Protein AF-A0A2H3ANV8-F1 (afdb_monomer)

Sequence (120 aa):
MPRGVAIPKALAETVLRMIGDGIEPKKIKQLTNVSIRQQQQIIKIWEETGEVPKPRLRVGRTREVSEAEAYYLLGCINNTCDSYSTCWSTPVCYSHLGQMPTMDFALNPCSSVLAFSHSS

Mean predicted aligned error: 17.74 Å

Secondary structure (DSSP, 8-state):
-PPPPPPPHHHHHHHHHHHHTT--HHHHHHHH---HHHHHHHHHHHHHHSSPPPP---PPPP-PPPHHHHHHHHHHHHH--B---STT---B---SSS----------------------

pLDDT: mean 71.28, std 21.92, range [34.84, 96.25]

Solvent-accessible surface area (backbone atoms only — not comparable to full-atom values): 8037 Å² total; per-residue (Å²): 129,87,78,76,80,70,58,55,49,72,56,51,50,51,51,53,49,41,49,76,72,68,52,54,63,72,57,49,24,73,76,68,71,49,50,61,71,56,52,54,51,46,51,50,43,28,73,75,66,77,42,80,60,67,56,79,72,85,70,73,80,89,72,88,77,52,71,70,56,51,52,50,52,54,51,49,61,51,69,52,53,55,76,59,94,48,105,82,54,78,68,60,63,62,69,96,66,95,57,77,86,76,80,76,82,70,80,77,90,79,84,73,88,76,81,82,80,77,84,136

Nearest PDB structures (foldseek):
  1pdn-assembly1_C  TM=6.524E-01  e=8.296E-03  Drosophila melanogast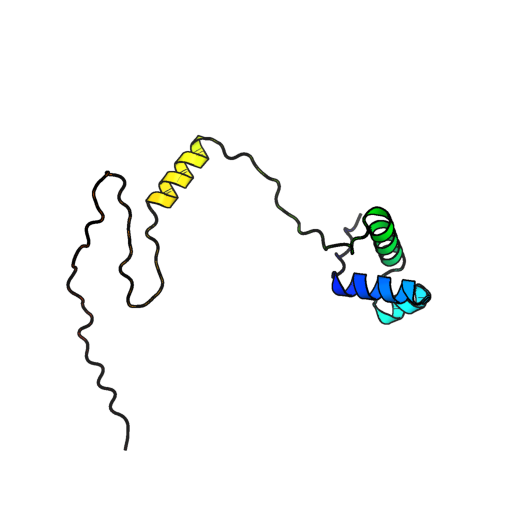er
  6pax-assembly1_A  TM=6.463E-01  e=1.337E-02  Homo sapiens
  1mdm-assembly1_A  TM=6.333E-01  e=5.234E-02  Homo sapiens
  5z4y-assembly1_B  TM=3.960E-01  e=5.414E+00  unclassified

Organism: NCBI:txid1076256

Foldseek 3Di:
DPDDDFDAQVLLVVLVVCVVVVHDLVVNCVVRVDDSVNSVVQVVCCVVPVDGDHGDDPDDDDDDQDPVNVVVVVVVVLQDFPPPPDPPDDTFHHDPDPDDRDPPPDPDPPPDDPPPPDDD

Structure (mmCIF, N/CA/C/O backbone):
data_AF-A0A2H3ANV8-F1
#
_entry.id   AF-A0A2H3ANV8-F1
#
loop_
_atom_site.group_PDB
_atom_site.id
_atom_site.type_symbol
_atom_site.label_atom_id
_atom_site.label_alt_id
_atom_site.label_comp_id
_atom_site.label_asym_id
_atom_site.label_entity_id
_atom_site.label_seq_id
_atom_site.pdbx_PDB_ins_code
_atom_site.Cartn_x
_atom_site.Cartn_y
_atom_site.Cartn_z
_atom_site.occupancy
_atom_site.B_iso_or_equiv
_atom_site.auth_seq_id
_atom_site.auth_comp_id
_atom_site.auth_asym_id
_atom_site.auth_atom_id
_atom_site.pdbx_PDB_model_num
ATOM 1 N N . MET A 1 1 ? 13.337 -9.425 10.931 1.00 38.94 1 MET A N 1
ATOM 2 C CA . MET A 1 1 ? 11.945 -9.023 11.240 1.00 38.94 1 MET A CA 1
ATOM 3 C C . MET A 1 1 ? 11.026 -9.543 10.141 1.00 38.94 1 MET A C 1
ATOM 5 O O . MET A 1 1 ? 11.348 -9.302 8.979 1.00 38.94 1 MET A O 1
ATOM 9 N N . PRO A 1 2 ? 9.948 -10.285 10.453 1.00 42.62 2 PRO A N 1
ATOM 10 C CA . PRO A 1 2 ? 9.006 -10.747 9.436 1.00 42.62 2 PRO A CA 1
ATOM 11 C C . PRO A 1 2 ? 8.380 -9.530 8.748 1.00 42.62 2 PRO A C 1
ATOM 13 O O . PRO A 1 2 ? 7.887 -8.615 9.407 1.00 42.62 2 PRO A O 1
ATOM 16 N N . ARG A 1 3 ? 8.477 -9.481 7.416 1.00 51.94 3 ARG A N 1
ATOM 17 C CA . ARG A 1 3 ? 7.894 -8.404 6.611 1.00 51.94 3 ARG A CA 1
ATOM 18 C C . ARG A 1 3 ? 6.377 -8.543 6.717 1.00 51.94 3 ARG A C 1
ATOM 20 O O . ARG A 1 3 ? 5.846 -9.590 6.363 1.00 51.94 3 ARG A O 1
ATOM 27 N N . GLY A 1 4 ? 5.713 -7.522 7.257 1.00 59.28 4 GLY A N 1
ATOM 28 C CA . GLY A 1 4 ? 4.259 -7.516 7.401 1.00 59.28 4 GLY A CA 1
ATOM 29 C C . GLY A 1 4 ? 3.579 -7.775 6.057 1.00 59.28 4 GLY A C 1
ATOM 30 O O . GLY A 1 4 ? 4.020 -7.260 5.029 1.00 59.28 4 GLY A O 1
ATOM 31 N N . VAL A 1 5 ? 2.527 -8.595 6.075 1.00 70.12 5 VAL A N 1
ATOM 32 C CA . VAL A 1 5 ? 1.668 -8.829 4.909 1.00 70.12 5 VAL A CA 1
ATOM 33 C C . VAL A 1 5 ? 1.109 -7.481 4.454 1.00 70.12 5 VAL A C 1
ATOM 35 O O . VAL A 1 5 ? 0.617 -6.701 5.275 1.00 70.12 5 VAL A O 1
ATOM 38 N N . ALA A 1 6 ? 1.236 -7.188 3.159 1.00 78.25 6 ALA A N 1
ATOM 39 C CA . ALA A 1 6 ? 0.721 -5.956 2.581 1.00 78.25 6 ALA A CA 1
ATOM 40 C C . ALA A 1 6 ? -0.811 -5.960 2.651 1.00 78.25 6 ALA A C 1
ATOM 42 O O . ALA A 1 6 ? -1.452 -6.928 2.247 1.00 78.25 6 ALA A O 1
ATOM 43 N N . ILE A 1 7 ? -1.388 -4.885 3.183 1.00 83.44 7 ILE A N 1
ATOM 44 C CA . ILE A 1 7 ? -2.836 -4.763 3.349 1.00 83.44 7 ILE A CA 1
ATOM 45 C C . ILE A 1 7 ? -3.435 -4.309 2.014 1.00 83.44 7 ILE A C 1
ATOM 47 O O . ILE A 1 7 ? -2.923 -3.352 1.425 1.00 83.44 7 ILE A O 1
ATOM 51 N N . PRO A 1 8 ? -4.497 -4.966 1.517 1.00 88.56 8 PRO A N 1
ATOM 52 C CA . PRO A 1 8 ? -5.210 -4.501 0.335 1.00 88.56 8 PRO A CA 1
ATOM 53 C C . PRO A 1 8 ? -5.746 -3.078 0.529 1.00 88.56 8 PRO A C 1
ATOM 55 O O . PRO A 1 8 ? -6.266 -2.748 1.594 1.00 88.56 8 PRO A O 1
ATOM 58 N N . LYS A 1 9 ? -5.681 -2.251 -0.520 1.00 89.69 9 LYS A N 1
ATOM 59 C CA . LYS A 1 9 ? -6.098 -0.837 -0.473 1.00 89.69 9 LYS A CA 1
ATOM 60 C C . LYS A 1 9 ? -7.538 -0.656 0.026 1.00 89.69 9 LYS A C 1
ATOM 62 O O . LYS A 1 9 ? -7.768 0.138 0.929 1.00 89.69 9 LYS A O 1
ATOM 67 N N . ALA A 1 10 ? -8.471 -1.460 -0.487 1.00 90.88 10 ALA A N 1
ATOM 68 C CA . ALA A 1 10 ? -9.879 -1.430 -0.078 1.00 90.88 10 ALA A CA 1
ATOM 69 C C . ALA A 1 10 ? -10.067 -1.694 1.428 1.00 90.88 10 ALA A C 1
ATOM 71 O O . ALA A 1 10 ? -10.945 -1.133 2.086 1.00 90.88 10 ALA A O 1
ATOM 72 N N . LEU A 1 11 ? -9.208 -2.539 1.999 1.00 91.62 11 LEU A N 1
ATOM 73 C CA . LEU A 1 11 ? -9.257 -2.876 3.412 1.00 91.62 11 LEU A CA 1
ATOM 74 C C . LEU A 1 11 ? -8.693 -1.724 4.261 1.00 91.62 11 LEU A C 1
ATOM 76 O O . LEU A 1 11 ? -9.284 -1.369 5.277 1.00 91.62 11 LEU A O 1
ATOM 80 N N . ALA A 1 12 ? -7.616 -1.076 3.806 1.00 91.75 12 ALA A N 1
ATOM 81 C CA . ALA A 1 12 ? -7.089 0.132 4.442 1.00 91.75 12 ALA A CA 1
ATOM 82 C C . ALA A 1 12 ? -8.085 1.309 4.401 1.00 91.75 12 ALA A C 1
ATOM 84 O O . ALA A 1 12 ? -8.242 1.997 5.406 1.00 91.75 12 ALA A O 1
ATOM 85 N N . GLU A 1 13 ? -8.808 1.496 3.292 1.00 94.44 13 GLU A N 1
ATOM 86 C CA . GLU A 1 13 ? -9.908 2.472 3.172 1.00 94.44 13 GLU A CA 1
ATOM 87 C C . GLU A 1 13 ? -11.020 2.203 4.186 1.00 94.44 13 GLU A C 1
ATOM 89 O O . GLU A 1 13 ? -11.486 3.113 4.868 1.00 94.44 13 GLU A O 1
ATOM 94 N N . THR A 1 14 ? -11.410 0.936 4.328 1.00 94.94 14 THR A N 1
ATOM 95 C CA . THR A 1 14 ? -12.441 0.535 5.291 1.00 94.94 14 THR A CA 1
ATOM 96 C C . THR A 1 14 ? -12.002 0.828 6.725 1.00 94.94 14 THR A C 1
ATOM 98 O O . THR A 1 14 ? -12.783 1.363 7.508 1.00 94.94 14 THR A O 1
ATOM 101 N N . VAL A 1 15 ? -10.745 0.524 7.065 1.00 94.38 15 VAL A N 1
ATOM 102 C CA . VAL A 1 15 ? -10.166 0.829 8.381 1.00 94.38 15 VAL A CA 1
ATOM 103 C C . VAL A 1 15 ? -10.158 2.337 8.641 1.00 94.38 15 VAL A C 1
ATOM 105 O O . VAL A 1 15 ? -10.604 2.756 9.704 1.00 94.38 15 VAL A O 1
ATOM 108 N N . LEU A 1 16 ? -9.714 3.151 7.676 1.00 95.19 16 LEU A N 1
ATOM 109 C CA . LEU A 1 16 ? -9.712 4.615 7.802 1.00 95.19 16 LEU A CA 1
ATOM 110 C C . LEU A 1 16 ? -11.122 5.176 7.998 1.00 95.19 16 LEU A C 1
ATOM 112 O O . LEU A 1 16 ? -11.314 6.032 8.858 1.00 95.19 16 LEU A O 1
ATOM 116 N N . ARG A 1 17 ? -12.117 4.653 7.271 1.00 96.25 17 ARG A N 1
ATOM 117 C CA . ARG A 1 17 ? -13.516 5.058 7.452 1.00 96.25 17 ARG A CA 1
ATOM 118 C C . ARG A 1 17 ? -14.023 4.722 8.852 1.00 96.25 17 ARG A C 1
ATOM 120 O O . ARG A 1 17 ? -14.533 5.599 9.530 1.00 96.25 17 ARG A O 1
ATOM 127 N N . MET A 1 18 ? -13.798 3.492 9.319 1.00 95.56 18 MET A N 1
ATOM 128 C CA . MET A 1 18 ? -14.193 3.068 10.669 1.00 95.56 18 MET A CA 1
ATOM 129 C C . MET A 1 18 ? -13.546 3.922 11.770 1.00 95.56 18 MET A C 1
ATOM 131 O O . MET A 1 18 ? -14.179 4.190 12.787 1.00 95.56 18 MET A O 1
ATOM 135 N N . ILE A 1 19 ? -12.297 4.353 11.577 1.00 94.38 19 ILE A N 1
ATOM 136 C CA . ILE A 1 19 ? -11.612 5.262 12.506 1.00 94.38 19 ILE A CA 1
ATOM 137 C C . ILE A 1 19 ? -12.244 6.658 12.463 1.00 94.38 19 ILE A C 1
ATOM 139 O O . ILE A 1 19 ? -12.475 7.240 13.520 1.00 94.38 19 ILE A O 1
ATOM 143 N N . GLY A 1 20 ? -12.559 7.173 11.269 1.00 93.25 20 GLY A N 1
ATOM 144 C CA . GLY A 1 20 ? -13.281 8.439 11.096 1.00 93.25 20 GLY A CA 1
ATOM 145 C C . GLY A 1 20 ? -14.671 8.429 11.741 1.00 93.25 20 GLY A C 1
ATOM 146 O O . GLY A 1 20 ? -15.087 9.429 12.315 1.00 93.25 20 GLY A O 1
ATOM 147 N N . ASP A 1 21 ? -15.331 7.270 11.741 1.00 95.88 21 ASP A N 1
ATOM 148 C CA . ASP A 1 21 ? -16.613 7.030 12.413 1.00 95.88 21 ASP A CA 1
ATOM 149 C C . ASP A 1 21 ? -16.471 6.848 13.946 1.00 95.88 21 ASP A C 1
ATOM 151 O O . ASP A 1 21 ? -17.457 6.606 14.642 1.00 9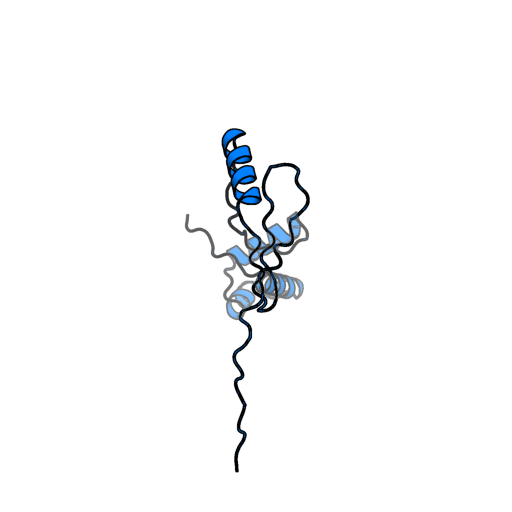5.88 21 ASP A O 1
ATOM 155 N N . GLY A 1 22 ? -15.253 6.933 14.498 1.00 94.38 22 GLY A N 1
ATOM 156 C CA . GLY A 1 22 ? -14.986 6.835 15.939 1.00 94.38 22 GLY A CA 1
ATOM 157 C C . GLY A 1 22 ? -15.012 5.412 16.509 1.00 94.38 22 GLY A C 1
ATOM 158 O O . GLY A 1 22 ? -15.158 5.229 17.719 1.00 94.38 22 GLY A O 1
ATOM 159 N N . ILE A 1 23 ? -14.886 4.380 15.671 1.00 95.25 23 ILE A N 1
ATOM 160 C CA . ILE A 1 23 ? -14.916 2.981 16.117 1.00 95.25 23 ILE A CA 1
ATOM 161 C C . ILE A 1 23 ? -13.606 2.611 16.826 1.00 95.25 23 ILE A C 1
ATOM 163 O O . ILE A 1 23 ? -12.509 2.859 16.328 1.00 95.25 23 ILE A O 1
ATOM 167 N N . GLU A 1 24 ? -13.708 1.931 17.972 1.00 95.50 24 GLU A N 1
ATOM 168 C CA . GLU A 1 24 ? -12.529 1.492 18.722 1.00 95.50 24 GLU A CA 1
ATOM 169 C C . GLU A 1 24 ? -11.617 0.526 17.926 1.00 95.50 24 GLU A C 1
ATOM 171 O O . GLU A 1 24 ? -12.106 -0.458 17.351 1.00 95.50 24 GLU A O 1
ATOM 176 N N . PRO A 1 25 ? -10.276 0.670 18.009 1.00 94.25 25 PRO A N 1
ATOM 177 C CA . PRO A 1 25 ? -9.305 -0.194 17.318 1.00 94.25 25 PRO A CA 1
ATOM 178 C C . PRO A 1 25 ? -9.469 -1.697 17.590 1.00 94.25 25 PRO A C 1
ATOM 180 O O . PRO A 1 25 ? -9.228 -2.545 16.722 1.00 94.25 25 PRO A O 1
ATOM 183 N N . LYS A 1 26 ? -9.903 -2.052 18.810 1.00 95.75 26 LYS A N 1
ATOM 184 C CA . LYS A 1 26 ? -10.188 -3.442 19.202 1.00 95.75 26 LYS A CA 1
ATOM 185 C C . LYS A 1 26 ? -11.346 -4.024 18.392 1.00 95.75 26 LYS A C 1
ATOM 187 O O . LYS A 1 26 ? -11.255 -5.163 17.937 1.00 95.75 26 LYS A O 1
ATOM 192 N N . LYS A 1 27 ? -12.397 -3.233 18.178 1.00 96.19 27 LYS A N 1
ATOM 193 C CA . LYS A 1 27 ? -13.580 -3.619 17.406 1.00 96.19 27 LYS A CA 1
ATOM 194 C C . LYS A 1 27 ? -13.256 -3.698 15.915 1.00 96.19 27 LYS A C 1
ATOM 196 O O . LYS A 1 27 ? -13.616 -4.672 15.263 1.00 96.19 27 LYS A O 1
ATOM 201 N N . ILE A 1 28 ? -12.460 -2.761 15.398 1.00 95.00 28 ILE A N 1
ATOM 202 C CA . ILE A 1 28 ? -11.952 -2.810 14.016 1.00 95.00 28 ILE A CA 1
ATOM 203 C C . ILE A 1 28 ? -11.151 -4.093 13.775 1.00 95.00 28 ILE A C 1
ATOM 205 O O . ILE A 1 28 ? -11.350 -4.756 12.758 1.00 95.00 28 ILE A O 1
ATOM 209 N N . LYS A 1 29 ? -10.290 -4.495 14.722 1.00 94.00 29 LYS A N 1
ATOM 210 C CA . LYS A 1 29 ? -9.533 -5.753 14.626 1.00 94.00 29 LYS A CA 1
ATOM 211 C C . LYS A 1 29 ? -10.459 -6.966 14.520 1.00 94.00 29 LYS A C 1
ATOM 213 O O . LYS A 1 29 ? -10.180 -7.848 13.719 1.00 94.00 29 LYS A O 1
ATOM 218 N N . GLN A 1 30 ? -11.536 -7.014 15.302 1.00 95.00 30 GLN A N 1
ATOM 219 C CA . GLN A 1 30 ? -12.501 -8.120 15.258 1.00 95.00 30 GLN A CA 1
ATOM 220 C C . GLN A 1 30 ? -13.251 -8.191 13.922 1.00 95.00 30 GLN A C 1
ATOM 222 O O . GLN A 1 30 ? -13.526 -9.284 13.442 1.00 95.00 30 GLN A O 1
ATOM 227 N N . LEU A 1 31 ? -13.553 -7.042 13.311 1.00 94.62 31 LEU A N 1
ATOM 228 C CA . LEU A 1 31 ? -14.301 -6.973 12.051 1.00 94.62 31 LEU A CA 1
ATOM 229 C C . LEU A 1 31 ? -13.428 -7.213 10.812 1.00 94.62 31 LEU A C 1
ATOM 231 O O . LEU A 1 31 ? -13.873 -7.822 9.846 1.00 94.62 31 LEU A O 1
ATOM 235 N N . THR A 1 32 ? -12.195 -6.708 10.822 1.00 91.75 32 THR A N 1
ATOM 236 C CA . THR A 1 32 ? -11.331 -6.646 9.627 1.00 91.75 32 THR A CA 1
ATOM 237 C C . THR A 1 32 ? -10.122 -7.577 9.694 1.00 91.75 32 THR A C 1
ATOM 239 O O . THR A 1 32 ? -9.394 -7.705 8.712 1.00 91.75 32 THR A O 1
ATOM 242 N N . ASN A 1 33 ? -9.867 -8.203 10.849 1.00 93.06 33 ASN A N 1
ATOM 243 C CA . ASN A 1 33 ? -8.655 -8.972 11.155 1.00 93.06 33 ASN A CA 1
ATOM 244 C C . ASN A 1 33 ? -7.333 -8.195 10.993 1.00 93.06 33 ASN A C 1
ATOM 246 O O . ASN A 1 33 ? -6.253 -8.789 10.992 1.00 93.06 33 ASN A O 1
ATOM 250 N N . VAL A 1 34 ? -7.376 -6.861 10.927 1.00 91.19 34 VAL A N 1
ATOM 251 C CA . VAL A 1 34 ? -6.169 -6.024 10.887 1.00 91.19 34 VAL A CA 1
ATOM 252 C C . VAL A 1 34 ? -5.640 -5.809 12.292 1.00 91.19 34 VAL A C 1
ATOM 254 O O . VAL A 1 34 ? -6.361 -5.364 13.189 1.00 91.19 34 VAL A O 1
ATOM 257 N N . SER A 1 35 ? -4.351 -6.083 12.495 1.00 92.88 35 SER A N 1
ATOM 258 C CA . SER A 1 35 ? -3.713 -5.853 13.790 1.00 92.88 35 SER A CA 1
ATOM 259 C C . SER A 1 35 ? -3.709 -4.365 14.162 1.00 92.88 35 SER A C 1
ATOM 261 O O . SER A 1 35 ? -3.561 -3.499 13.306 1.00 92.88 35 SER A O 1
ATOM 263 N N . ILE A 1 36 ? -3.795 -4.053 15.456 1.00 93.69 36 ILE A N 1
ATOM 264 C CA . ILE A 1 36 ? -3.792 -2.659 15.941 1.00 93.69 36 ILE A CA 1
ATOM 265 C C . ILE A 1 36 ? -2.533 -1.907 15.470 1.00 93.69 36 ILE A C 1
ATOM 267 O O . ILE A 1 36 ? -2.609 -0.753 15.065 1.00 93.69 36 ILE A O 1
ATOM 271 N N . ARG A 1 37 ? -1.380 -2.588 15.426 1.00 92.12 37 ARG A N 1
ATOM 272 C CA . ARG A 1 37 ? -0.128 -2.021 14.903 1.00 92.12 37 ARG A CA 1
ATOM 273 C C . ARG A 1 37 ? -0.237 -1.622 13.428 1.00 92.12 37 ARG A C 1
ATOM 275 O O . ARG A 1 37 ? 0.277 -0.582 13.033 1.00 92.12 37 ARG A O 1
ATOM 282 N N . GLN A 1 38 ? -0.897 -2.442 12.615 1.00 90.94 38 GLN A N 1
ATOM 283 C CA . GLN A 1 38 ? -1.156 -2.129 11.211 1.00 90.94 38 GLN A CA 1
ATOM 284 C C . GLN A 1 38 ? -2.150 -0.975 11.056 1.00 90.94 38 GLN A C 1
ATOM 286 O O . GLN A 1 38 ? -1.941 -0.129 10.197 1.00 90.94 38 GLN A O 1
ATOM 291 N N . GLN A 1 39 ? -3.183 -0.905 11.901 1.00 93.44 39 GLN A N 1
ATOM 292 C CA . GLN A 1 39 ? -4.121 0.224 11.917 1.00 93.44 39 GLN A CA 1
ATOM 293 C C . GLN A 1 39 ? -3.382 1.542 12.202 1.00 93.44 39 GLN A C 1
ATOM 295 O O . GLN A 1 39 ? -3.518 2.489 11.438 1.00 93.44 39 GLN A O 1
ATOM 300 N N . GLN A 1 40 ? -2.514 1.577 13.221 1.00 93.31 40 GLN A N 1
ATOM 301 C CA . GLN A 1 40 ? -1.672 2.745 13.525 1.00 93.31 40 GLN A CA 1
ATOM 302 C C . GLN A 1 40 ? -0.756 3.132 12.362 1.00 93.31 40 GLN A C 1
ATOM 304 O O . GLN A 1 40 ? -0.569 4.310 12.081 1.00 93.31 40 GLN A O 1
ATOM 309 N N . GLN A 1 41 ? -0.191 2.145 11.666 1.00 91.12 41 GLN A N 1
ATOM 310 C CA . GLN A 1 41 ? 0.638 2.406 10.495 1.00 91.12 41 GLN A CA 1
ATOM 311 C C . GLN A 1 41 ? -0.177 2.996 9.335 1.00 91.12 41 GLN A C 1
ATOM 313 O O . GLN A 1 41 ? 0.319 3.884 8.649 1.00 91.12 41 GLN A O 1
ATOM 318 N N . ILE A 1 42 ? -1.409 2.522 9.121 1.00 91.94 42 ILE A N 1
ATOM 319 C CA . ILE A 1 42 ? -2.322 3.082 8.118 1.00 91.94 42 ILE A CA 1
ATOM 320 C C . ILE A 1 42 ? -2.643 4.543 8.451 1.00 91.94 42 ILE A C 1
ATOM 322 O O . ILE A 1 42 ? -2.516 5.387 7.570 1.00 91.94 42 ILE A O 1
ATOM 326 N N . ILE A 1 43 ? -2.990 4.835 9.710 1.00 92.88 43 ILE A N 1
ATOM 327 C CA . ILE A 1 43 ? -3.275 6.199 10.187 1.00 92.88 43 ILE A CA 1
ATOM 328 C C . ILE A 1 43 ? -2.067 7.102 9.957 1.00 92.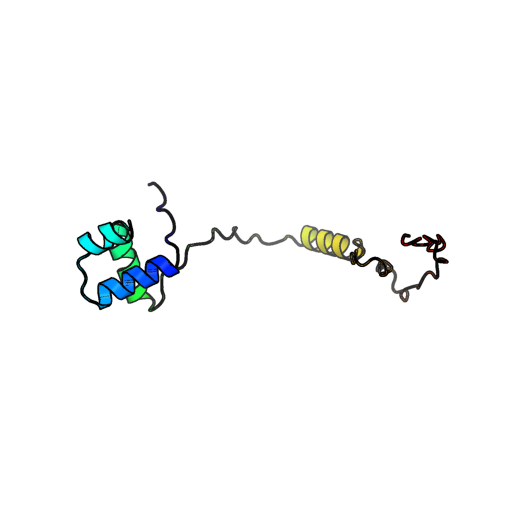88 43 ILE A C 1
ATOM 330 O O . ILE A 1 43 ? -2.192 8.138 9.321 1.00 92.88 43 ILE A O 1
ATOM 334 N N . LYS A 1 44 ? -0.883 6.669 10.397 1.00 93.25 44 LYS A N 1
ATOM 335 C CA . LYS A 1 44 ? 0.346 7.448 10.249 1.00 93.25 44 LYS A CA 1
ATOM 336 C C . LYS A 1 44 ? 0.639 7.791 8.785 1.00 93.25 44 LYS A C 1
ATOM 338 O O . LYS A 1 44 ? 0.958 8.929 8.476 1.00 93.25 44 LYS A O 1
ATOM 343 N N . ILE A 1 45 ? 0.515 6.819 7.878 1.00 90.88 45 ILE A N 1
ATOM 344 C CA . ILE A 1 45 ? 0.741 7.056 6.443 1.00 90.88 45 ILE A CA 1
ATOM 345 C C . ILE A 1 45 ? -0.304 8.028 5.881 1.00 90.88 45 ILE A C 1
ATOM 347 O O . ILE A 1 45 ? 0.044 8.902 5.089 1.00 90.88 45 ILE A O 1
ATOM 351 N N . TRP A 1 46 ? -1.566 7.892 6.293 1.00 92.88 46 TRP A N 1
ATOM 352 C CA . TRP A 1 46 ? -2.642 8.792 5.889 1.00 92.88 46 TRP A CA 1
ATOM 353 C C . TRP A 1 46 ? -2.403 10.229 6.368 1.00 92.88 46 TRP A C 1
ATOM 355 O O . TRP A 1 46 ? -2.540 11.156 5.580 1.00 92.88 46 TRP A O 1
ATOM 365 N N . GLU A 1 47 ? -1.987 10.421 7.619 1.00 92.69 47 GLU A N 1
ATOM 366 C CA . GLU A 1 47 ? -1.652 11.739 8.173 1.00 92.69 47 GLU A CA 1
ATOM 367 C C . GLU A 1 47 ? -0.438 12.375 7.478 1.00 92.69 47 GLU A C 1
ATOM 369 O O . GLU A 1 47 ? -0.425 13.580 7.246 1.00 92.69 47 GLU A O 1
ATOM 374 N N . GLU A 1 48 ? 0.569 11.575 7.116 1.00 93.12 48 GLU A N 1
ATOM 375 C CA . GLU A 1 48 ? 1.787 12.061 6.453 1.00 93.12 48 GLU A CA 1
ATOM 376 C C . GLU A 1 48 ? 1.575 12.408 4.972 1.00 93.12 48 GLU A C 1
ATOM 378 O O . GLU A 1 48 ? 2.193 13.343 4.466 1.00 93.12 48 GLU A O 1
ATOM 383 N N . THR A 1 49 ? 0.751 11.638 4.254 1.00 90.75 49 THR A N 1
ATOM 384 C CA . THR A 1 49 ? 0.656 11.724 2.782 1.00 90.75 49 THR A CA 1
ATOM 385 C C . THR A 1 49 ? -0.703 12.175 2.260 1.00 90.75 49 THR A C 1
ATOM 387 O O . THR A 1 49 ? -0.799 12.569 1.101 1.00 90.75 49 THR A O 1
ATOM 390 N N . GLY A 1 50 ? -1.763 12.085 3.066 1.00 89.75 50 GLY A N 1
ATOM 391 C CA . GLY A 1 50 ? -3.147 12.237 2.607 1.00 89.75 50 GLY A CA 1
ATOM 392 C C . GLY A 1 50 ? -3.616 11.118 1.668 1.00 89.75 50 GLY A C 1
ATOM 393 O O . GLY A 1 50 ? -4.704 11.207 1.102 1.00 89.75 50 GLY A O 1
ATOM 394 N N . GLU A 1 51 ? -2.810 10.066 1.474 1.00 88.31 51 GLU A N 1
ATOM 395 C CA . GLU A 1 51 ? -3.130 8.940 0.603 1.00 88.31 51 GLU A CA 1
ATOM 396 C C . GLU A 1 51 ? -3.317 7.641 1.388 1.00 88.31 51 GLU A C 1
ATOM 398 O O . GLU A 1 51 ? -2.651 7.355 2.385 1.00 88.31 51 GLU A O 1
ATOM 403 N N . VAL A 1 52 ? -4.215 6.789 0.889 1.00 87.44 52 VAL A N 1
ATOM 404 C CA . VAL A 1 52 ? -4.395 5.437 1.425 1.00 87.44 52 VAL A CA 1
ATOM 405 C C . VAL A 1 52 ? -3.143 4.607 1.115 1.00 87.44 52 VAL A C 1
ATOM 407 O O . VAL A 1 52 ? -2.731 4.552 -0.052 1.00 87.44 52 VAL A O 1
ATOM 410 N N . PRO A 1 53 ? -2.569 3.889 2.101 1.00 82.06 53 PRO A N 1
ATOM 411 C CA . PRO A 1 53 ? -1.389 3.065 1.882 1.00 82.06 53 PRO A CA 1
ATOM 412 C C . PRO A 1 53 ? -1.626 2.032 0.777 1.00 82.06 53 PRO A C 1
ATOM 414 O O . PRO A 1 53 ? -2.498 1.165 0.865 1.00 82.06 53 PRO A O 1
ATOM 417 N N . LYS A 1 54 ? -0.807 2.119 -0.273 1.0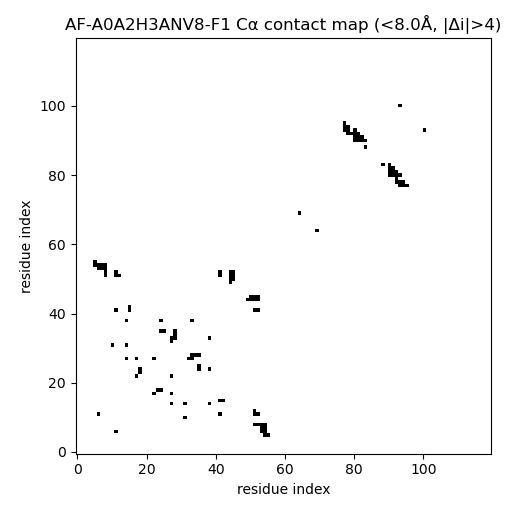0 80.06 54 LYS A N 1
ATOM 418 C CA . LYS A 1 54 ? -0.796 1.167 -1.385 1.00 80.06 54 LYS A CA 1
ATOM 419 C C . LYS A 1 54 ? 0.104 -0.025 -1.028 1.00 80.06 54 LYS A C 1
ATOM 421 O O . LYS A 1 54 ? 1.168 0.170 -0.427 1.00 80.06 54 LYS A O 1
ATOM 426 N N . PRO A 1 55 ? -0.271 -1.262 -1.401 1.00 77.75 55 PRO A N 1
ATOM 427 C CA . PRO A 1 55 ? 0.620 -2.401 -1.247 1.00 77.75 55 PRO A CA 1
ATOM 428 C C . PRO A 1 55 ? 1.898 -2.131 -2.043 1.00 77.75 55 PRO A C 1
ATOM 430 O O . PRO A 1 55 ? 1.850 -1.828 -3.235 1.00 77.75 55 PRO A O 1
ATOM 433 N N . ARG A 1 56 ? 3.054 -2.212 -1.377 1.00 70.81 56 ARG A N 1
ATOM 434 C CA . ARG A 1 56 ? 4.345 -2.034 -2.046 1.00 70.81 56 ARG A CA 1
ATOM 435 C C . ARG A 1 56 ? 4.560 -3.206 -2.996 1.00 70.81 56 ARG A C 1
ATOM 437 O O . ARG A 1 56 ? 4.952 -4.290 -2.560 1.00 70.81 56 ARG A O 1
ATOM 444 N N . LEU A 1 57 ? 4.313 -2.985 -4.284 1.00 74.25 57 LEU A N 1
ATOM 445 C CA . LEU A 1 57 ? 4.806 -3.878 -5.321 1.00 74.25 57 LEU A CA 1
ATOM 446 C C . LEU A 1 57 ? 6.329 -3.887 -5.212 1.00 74.25 57 LEU A C 1
ATOM 448 O O . LEU A 1 57 ? 6.965 -2.833 -5.136 1.00 74.25 57 LEU A O 1
ATOM 452 N N . ARG A 1 58 ? 6.921 -5.080 -5.138 1.00 71.38 58 ARG A N 1
ATOM 453 C CA . ARG A 1 58 ? 8.373 -5.218 -5.237 1.00 71.38 58 ARG A CA 1
ATOM 454 C C . ARG A 1 58 ? 8.746 -4.945 -6.685 1.00 71.38 58 ARG A C 1
ATOM 456 O O . ARG A 1 58 ? 8.833 -5.870 -7.483 1.00 71.38 58 ARG A O 1
ATOM 463 N N . VAL A 1 59 ? 8.907 -3.674 -7.022 1.00 73.38 59 VAL A N 1
ATOM 464 C CA . VAL A 1 59 ? 9.501 -3.296 -8.297 1.00 73.38 59 VAL A CA 1
ATOM 465 C C . VAL A 1 59 ? 10.951 -3.771 -8.256 1.00 73.38 59 VAL A C 1
ATOM 467 O O . VAL A 1 59 ? 11.635 -3.609 -7.239 1.00 73.38 59 VAL A O 1
ATOM 470 N N . GLY A 1 60 ? 11.393 -4.440 -9.321 1.00 78.62 60 GLY A N 1
ATOM 471 C CA . GLY 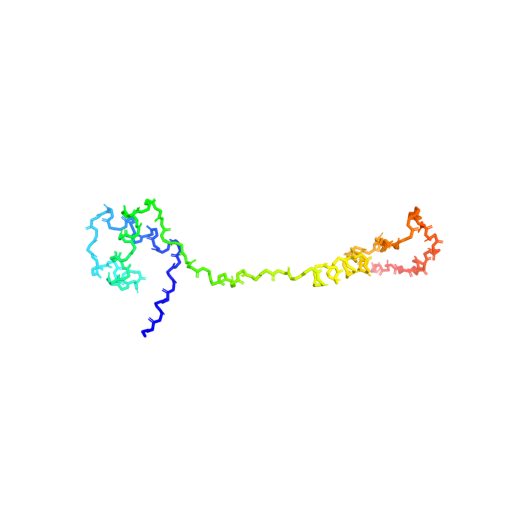A 1 60 ? 12.796 -4.809 -9.476 1.00 78.62 60 GLY A CA 1
ATOM 472 C C . GLY A 1 60 ? 13.691 -3.572 -9.384 1.00 78.62 60 GLY A C 1
ATOM 473 O O . GLY A 1 60 ? 13.245 -2.444 -9.601 1.00 78.62 60 GLY A O 1
ATOM 474 N N . ARG A 1 61 ? 14.966 -3.768 -9.045 1.00 81.31 61 ARG A N 1
ATOM 475 C CA . ARG A 1 61 ? 15.930 -2.668 -9.092 1.00 81.31 61 ARG A CA 1
ATOM 476 C C . ARG A 1 61 ? 16.126 -2.271 -10.554 1.00 81.31 61 ARG A C 1
ATOM 478 O O . ARG A 1 61 ? 16.407 -3.137 -11.380 1.00 81.31 61 ARG A O 1
ATOM 485 N N . THR A 1 62 ? 16.007 -0.984 -10.860 1.00 83.12 62 THR A N 1
ATOM 486 C CA . THR A 1 62 ? 16.406 -0.456 -12.166 1.00 83.12 62 THR A CA 1
ATOM 487 C C . THR A 1 62 ? 17.891 -0.741 -12.367 1.00 83.12 62 THR A C 1
ATOM 489 O O . THR A 1 62 ? 18.718 -0.362 -11.532 1.00 83.12 62 THR A O 1
ATOM 492 N N . ARG A 1 63 ? 18.224 -1.457 -13.440 1.00 89.88 63 ARG A N 1
ATOM 493 C CA . ARG A 1 63 ? 19.602 -1.661 -13.886 1.00 89.88 63 ARG A CA 1
ATOM 494 C C . ARG A 1 63 ? 19.815 -0.812 -15.127 1.00 89.88 63 ARG A C 1
ATOM 496 O O . ARG A 1 63 ? 18.956 -0.803 -16.004 1.00 89.88 63 ARG A O 1
ATOM 503 N N . GLU A 1 64 ? 20.947 -0.129 -15.192 1.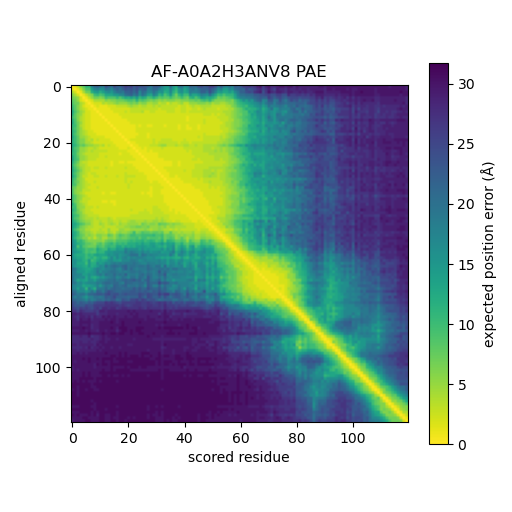00 88.50 64 GLU A N 1
ATOM 504 C CA . GLU A 1 64 ? 21.386 0.508 -16.428 1.00 88.50 64 GLU A CA 1
ATOM 505 C C . GLU A 1 64 ? 21.707 -0.583 -17.457 1.00 88.50 64 GLU A C 1
ATOM 507 O O . GLU A 1 64 ? 22.341 -1.593 -17.137 1.00 88.50 64 GLU A O 1
ATOM 512 N N . VAL A 1 65 ? 21.191 -0.416 -18.672 1.00 87.00 65 VAL A N 1
ATOM 513 C CA . VAL A 1 65 ? 21.463 -1.316 -19.795 1.00 87.00 65 VAL A CA 1
ATOM 514 C C . VAL A 1 65 ? 22.755 -0.842 -20.444 1.00 87.00 65 VAL A C 1
ATOM 516 O O . VAL A 1 65 ? 22.880 0.340 -20.762 1.00 87.00 65 VAL A O 1
ATOM 519 N N . SER A 1 66 ? 23.725 -1.742 -20.611 1.00 91.88 66 SER A N 1
ATOM 520 C CA . SER A 1 66 ? 24.964 -1.393 -21.310 1.00 91.88 66 SER A CA 1
ATOM 521 C C . SER A 1 66 ? 24.698 -1.142 -22.795 1.00 91.88 66 SER A C 1
ATOM 523 O O . SER A 1 66 ? 23.754 -1.685 -23.368 1.00 91.88 66 SER A O 1
ATOM 525 N N . GLU A 1 67 ? 25.552 -0.353 -23.445 1.00 89.38 67 GLU A N 1
ATOM 526 C CA . GLU A 1 67 ? 25.395 -0.032 -24.868 1.00 89.38 67 GLU A CA 1
ATOM 527 C C . GLU A 1 67 ? 25.362 -1.300 -25.747 1.00 89.38 67 GLU A C 1
ATOM 529 O O . GLU A 1 67 ? 24.516 -1.434 -26.627 1.00 89.38 67 GLU A O 1
ATOM 534 N N . ALA A 1 68 ? 26.209 -2.289 -25.438 1.00 85.38 68 ALA A N 1
ATOM 535 C CA . ALA A 1 68 ? 26.235 -3.577 -26.132 1.00 85.38 68 ALA A CA 1
ATOM 536 C C . ALA A 1 68 ? 24.914 -4.356 -25.992 1.00 85.38 68 ALA A C 1
ATOM 538 O O . ALA A 1 68 ? 24.421 -4.933 -26.961 1.00 85.38 68 ALA A O 1
ATOM 539 N N . GLU A 1 69 ? 24.313 -4.353 -24.801 1.00 82.38 69 GLU A N 1
ATOM 540 C CA . GLU A 1 69 ? 23.009 -4.981 -24.567 1.00 82.38 69 GLU A CA 1
ATOM 541 C C . GLU A 1 69 ? 21.883 -4.217 -25.274 1.00 82.38 69 GLU A C 1
ATOM 543 O O . GLU A 1 69 ? 20.964 -4.841 -25.798 1.00 82.38 69 GLU A O 1
ATOM 548 N N . ALA A 1 70 ? 21.965 -2.886 -25.348 1.00 84.00 70 ALA A N 1
ATOM 549 C CA . ALA A 1 70 ? 21.004 -2.075 -26.087 1.00 84.00 70 ALA A CA 1
ATOM 550 C C . ALA A 1 70 ? 21.041 -2.388 -27.592 1.00 84.00 70 ALA A C 1
ATOM 552 O O . ALA A 1 70 ? 19.988 -2.623 -28.187 1.00 84.00 70 ALA A O 1
ATOM 553 N N . TYR A 1 71 ? 22.232 -2.477 -28.199 1.00 81.12 71 TYR A N 1
ATOM 554 C CA . TYR A 1 71 ? 22.369 -2.880 -29.605 1.00 81.12 71 TYR A CA 1
ATOM 555 C C . TYR A 1 71 ? 21.892 -4.309 -29.855 1.00 81.12 71 TYR A C 1
ATOM 557 O O . TYR A 1 71 ? 21.228 -4.561 -30.859 1.00 81.12 71 TYR A O 1
ATOM 565 N N . TYR A 1 72 ? 22.181 -5.236 -28.939 1.00 79.81 72 TYR A N 1
ATOM 566 C CA . TYR A 1 72 ? 21.673 -6.602 -29.031 1.00 79.81 72 TYR A CA 1
ATOM 567 C C . TYR A 1 72 ? 20.137 -6.632 -29.027 1.00 79.81 72 TYR A C 1
ATOM 569 O O . TYR A 1 72 ? 19.532 -7.241 -29.907 1.00 79.81 72 TYR A O 1
ATOM 577 N N . LEU A 1 73 ? 19.498 -5.915 -28.096 1.00 80.06 73 LEU A N 1
ATOM 578 C CA . LEU A 1 73 ? 18.037 -5.829 -28.007 1.00 80.06 73 LEU A CA 1
ATOM 579 C C . LEU A 1 73 ? 17.415 -5.180 -29.250 1.00 80.06 73 LEU A C 1
ATOM 581 O O . LEU A 1 73 ? 16.407 -5.673 -29.752 1.00 80.06 73 LEU A O 1
ATOM 585 N N . LEU A 1 74 ? 18.032 -4.123 -29.787 1.00 74.88 74 LEU A N 1
ATOM 586 C CA . LEU A 1 74 ? 17.615 -3.509 -31.051 1.00 74.88 74 LEU A CA 1
ATOM 587 C C . LEU A 1 74 ? 17.728 -4.491 -32.224 1.00 74.88 74 LEU A C 1
ATOM 589 O O . LEU A 1 74 ? 16.834 -4.551 -33.066 1.00 74.88 74 LEU A O 1
ATOM 593 N N . GLY A 1 75 ? 18.796 -5.286 -32.276 1.00 70.81 75 GLY A N 1
ATOM 594 C CA . GLY A 1 75 ? 18.947 -6.357 -33.261 1.00 70.81 75 GLY A CA 1
ATOM 595 C C . GLY A 1 75 ? 17.843 -7.411 -33.146 1.00 70.81 75 GLY A C 1
ATOM 596 O O . GLY A 1 75 ? 17.272 -7.813 -34.156 1.00 70.81 75 GLY A O 1
ATOM 597 N N . CYS A 1 76 ? 17.489 -7.815 -31.924 1.00 70.44 76 CYS A N 1
ATOM 598 C CA . CYS A 1 76 ? 16.404 -8.765 -31.683 1.00 70.44 76 CYS A CA 1
ATOM 599 C C . CYS A 1 76 ? 15.042 -8.229 -32.134 1.00 70.44 76 CYS A C 1
ATOM 601 O O . CYS A 1 76 ? 14.328 -8.963 -32.807 1.00 70.44 76 CYS A O 1
ATOM 603 N N . ILE A 1 77 ? 14.714 -6.967 -31.829 1.00 69.25 77 ILE A N 1
ATOM 604 C CA . ILE A 1 77 ? 13.453 -6.327 -32.249 1.00 69.25 77 ILE A CA 1
ATOM 605 C C . ILE A 1 77 ? 13.327 -6.317 -33.775 1.00 69.25 77 ILE A C 1
ATOM 607 O O . ILE A 1 77 ? 12.274 -6.648 -34.308 1.00 69.25 77 ILE A O 1
ATOM 611 N N . ASN A 1 78 ? 14.409 -5.984 -34.481 1.00 60.78 78 ASN A N 1
ATOM 612 C CA . ASN A 1 78 ? 14.398 -5.938 -35.944 1.00 60.78 78 ASN A CA 1
ATOM 613 C C . ASN A 1 78 ? 14.310 -7.331 -36.593 1.00 60.78 78 ASN A C 1
ATOM 615 O O . ASN A 1 78 ? 13.875 -7.443 -37.733 1.00 60.78 78 ASN A O 1
ATOM 619 N N . ASN A 1 79 ? 14.709 -8.388 -35.881 1.00 56.62 79 ASN A N 1
ATOM 620 C CA . ASN A 1 79 ? 14.694 -9.761 -36.391 1.00 56.62 79 ASN A CA 1
ATOM 621 C C . ASN A 1 79 ? 13.427 -10.542 -36.008 1.00 56.62 79 ASN A C 1
ATOM 623 O O . ASN A 1 79 ? 13.193 -11.628 -36.540 1.00 56.62 79 ASN A O 1
ATOM 627 N N . THR A 1 80 ? 12.615 -10.030 -35.084 1.00 54.19 80 THR A N 1
ATOM 628 C CA . THR A 1 80 ? 11.318 -10.620 -34.744 1.00 54.19 80 THR A CA 1
ATOM 629 C C . THR A 1 80 ? 10.249 -10.120 -35.704 1.00 54.19 80 THR A C 1
ATOM 631 O O . THR A 1 80 ? 9.922 -8.939 -35.710 1.00 54.19 80 THR A O 1
ATOM 634 N N . CYS A 1 81 ? 9.680 -11.023 -36.504 1.00 56.72 81 CYS A N 1
ATOM 635 C CA . CYS A 1 81 ? 8.448 -10.731 -37.230 1.00 56.72 81 CYS A CA 1
ATOM 636 C C . CYS A 1 81 ? 7.297 -10.623 -36.224 1.00 56.72 81 CYS A C 1
ATOM 638 O O . CYS A 1 81 ? 7.137 -11.503 -35.372 1.00 56.72 81 CYS A O 1
ATOM 640 N N . ASP A 1 82 ? 6.478 -9.579 -36.342 1.00 55.12 82 ASP A N 1
ATOM 641 C CA . ASP A 1 82 ? 5.250 -9.475 -35.561 1.00 55.12 82 ASP A CA 1
ATOM 642 C C . ASP A 1 82 ? 4.303 -10.595 -36.006 1.00 55.12 82 ASP A C 1
ATOM 644 O O . ASP A 1 82 ? 3.698 -10.552 -37.081 1.00 55.12 82 ASP A O 1
ATOM 648 N N . SER A 1 83 ? 4.169 -11.634 -35.184 1.00 49.94 83 SER A N 1
ATOM 649 C CA . SER A 1 83 ? 3.154 -12.657 -35.398 1.00 49.94 83 SER A CA 1
ATOM 650 C C . SER A 1 83 ? 1.819 -12.124 -34.881 1.00 49.94 83 SER A C 1
ATOM 652 O O . SER A 1 83 ? 1.461 -12.328 -33.719 1.00 49.94 83 SER A O 1
ATOM 654 N N . TYR A 1 84 ? 1.075 -11.427 -35.735 1.00 48.56 84 TYR A N 1
ATOM 655 C CA . TYR A 1 84 ? -0.334 -11.150 -35.477 1.00 48.56 84 TYR A CA 1
ATOM 656 C C . TYR A 1 84 ? -1.106 -12.470 -35.578 1.00 48.56 84 TYR A C 1
ATOM 658 O O . TYR A 1 84 ? -1.243 -13.047 -36.654 1.00 48.56 84 TYR A O 1
ATOM 666 N N . SER A 1 85 ? -1.597 -12.974 -34.444 1.00 41.31 85 SER A N 1
ATOM 667 C CA . SER A 1 85 ? -2.429 -14.177 -34.352 1.00 41.31 85 SER A CA 1
ATOM 668 C C . SER A 1 85 ? -3.869 -13.902 -34.797 1.00 41.31 85 SER A C 1
ATOM 670 O O . SER A 1 85 ? -4.833 -14.090 -34.058 1.00 41.31 85 SER A O 1
ATOM 672 N N . THR A 1 86 ? -4.029 -13.480 -36.044 1.00 43.97 86 THR A N 1
ATOM 673 C CA . THR A 1 86 ? -5.303 -13.522 -36.756 1.00 43.97 86 THR A CA 1
ATOM 674 C C . THR A 1 86 ? -5.098 -14.367 -38.000 1.00 43.97 86 THR A C 1
ATOM 676 O O . THR A 1 86 ? -4.126 -14.186 -38.725 1.00 43.97 86 THR A O 1
ATOM 679 N N . CYS A 1 87 ? -6.012 -15.308 -38.247 1.00 46.78 87 CYS A N 1
ATOM 680 C CA . CYS A 1 87 ? -5.989 -16.307 -39.328 1.00 46.78 87 CYS A CA 1
ATOM 681 C C . CYS A 1 87 ? -5.940 -15.744 -40.769 1.00 46.78 87 CYS A C 1
ATOM 683 O O . CYS A 1 87 ? -6.109 -16.490 -41.727 1.00 46.78 87 CYS A O 1
ATOM 685 N N . TRP A 1 88 ? -5.690 -14.444 -40.918 1.00 49.66 88 TRP A N 1
ATOM 686 C CA . TRP A 1 88 ? -5.715 -13.670 -42.156 1.00 49.66 88 TRP A CA 1
ATOM 687 C C . TRP A 1 88 ? -4.557 -12.669 -42.265 1.00 49.66 88 TRP A C 1
ATOM 689 O O . TRP A 1 88 ? -4.554 -11.839 -43.169 1.00 49.66 88 TRP A O 1
ATOM 699 N N . SER A 1 89 ? -3.588 -12.693 -41.347 1.00 46.66 89 SER A N 1
ATOM 700 C CA . SER A 1 89 ? -2.515 -11.698 -41.314 1.00 46.66 89 SER A CA 1
ATOM 701 C C . SER A 1 89 ? -1.210 -12.313 -41.794 1.00 46.66 89 SER A C 1
ATOM 703 O O . SER A 1 89 ? -0.629 -13.163 -41.123 1.00 46.66 89 SER A O 1
ATOM 705 N N . THR A 1 90 ? -0.743 -11.882 -42.964 1.00 52.75 90 THR A N 1
ATOM 706 C CA . THR A 1 90 ? 0.624 -12.157 -43.414 1.00 52.75 90 THR A CA 1
ATOM 707 C C . THR A 1 90 ? 1.610 -11.581 -42.395 1.00 52.75 90 THR A C 1
ATOM 709 O O . THR A 1 90 ? 1.452 -10.415 -42.016 1.00 52.75 90 THR A O 1
ATOM 712 N N . PRO A 1 91 ? 2.616 -12.349 -41.943 1.00 53.50 91 PRO A N 1
ATOM 713 C CA . PRO A 1 91 ? 3.641 -11.821 -41.056 1.00 53.50 91 PRO A CA 1
ATOM 714 C C . PRO A 1 91 ? 4.393 -10.699 -41.777 1.00 53.50 91 PRO A C 1
ATOM 716 O O . PRO A 1 91 ? 4.918 -10.898 -42.872 1.00 53.50 91 PRO A O 1
ATOM 719 N N . VAL A 1 92 ? 4.425 -9.510 -41.175 1.00 53.47 92 VAL A N 1
ATOM 720 C CA . VAL A 1 92 ? 5.243 -8.400 -41.670 1.00 53.47 92 VAL A CA 1
ATOM 721 C C . VAL A 1 92 ? 6.614 -8.536 -41.021 1.00 53.47 92 VAL A C 1
ATOM 723 O O . VAL A 1 92 ? 6.753 -8.411 -39.805 1.00 53.47 92 VAL A O 1
ATOM 726 N N . CYS A 1 93 ? 7.619 -8.838 -41.835 1.00 50.25 93 CYS A N 1
ATOM 727 C CA . CYS A 1 93 ? 9.010 -8.919 -41.409 1.00 50.25 93 CYS A CA 1
ATOM 728 C C . CYS A 1 93 ? 9.769 -7.713 -41.972 1.00 50.25 93 CYS A C 1
ATOM 730 O O . CYS A 1 93 ? 9.668 -7.412 -43.162 1.00 50.25 93 CYS A O 1
ATOM 732 N N . TYR A 1 94 ? 10.540 -7.027 -41.132 1.00 47.06 94 TYR A N 1
ATOM 733 C CA . TYR A 1 94 ? 11.366 -5.896 -41.548 1.00 47.06 94 TYR A CA 1
ATOM 734 C C . TYR A 1 94 ? 12.808 -6.371 -41.744 1.00 47.06 94 TYR A C 1
ATOM 736 O O . TYR A 1 94 ? 13.522 -6.622 -40.781 1.00 47.06 94 TYR A O 1
ATOM 744 N N . SER A 1 95 ? 13.260 -6.513 -42.991 1.00 48.88 95 SER A N 1
ATOM 745 C CA . SER A 1 95 ? 14.670 -6.806 -43.274 1.00 48.88 95 SER A CA 1
ATOM 746 C C . SER A 1 95 ? 15.506 -5.524 -43.297 1.00 48.88 95 SER A C 1
ATOM 748 O O . SER A 1 95 ? 15.143 -4.541 -43.942 1.00 48.88 95 SER A O 1
ATOM 750 N N . HIS A 1 96 ? 16.662 -5.562 -42.631 1.00 45.00 96 HIS A N 1
ATOM 751 C CA . HIS A 1 96 ? 17.560 -4.436 -42.309 1.00 45.00 96 HIS A CA 1
ATOM 752 C C . HIS A 1 96 ? 18.284 -3.755 -43.491 1.00 45.00 96 HIS A C 1
ATOM 754 O O . HIS A 1 96 ? 19.317 -3.120 -43.312 1.00 45.00 96 HIS A O 1
ATOM 760 N N . LEU A 1 97 ? 17.786 -3.868 -44.720 1.00 45.28 97 LEU A N 1
ATOM 761 C CA . LEU A 1 97 ? 18.485 -3.379 -45.912 1.00 45.28 97 LEU A CA 1
ATOM 762 C C . LEU A 1 97 ? 17.662 -2.384 -46.717 1.00 45.28 97 LEU A C 1
ATOM 764 O O . LEU A 1 97 ? 17.535 -2.571 -47.914 1.00 45.28 97 LEU A O 1
ATOM 768 N N . GLY A 1 98 ? 17.112 -1.333 -46.095 1.00 45.28 98 GLY A N 1
ATOM 769 C CA . GLY A 1 98 ? 16.637 -0.133 -46.811 1.00 45.28 98 GLY A CA 1
ATOM 770 C C . GLY A 1 98 ? 15.761 -0.383 -48.052 1.00 45.28 98 GLY A C 1
ATOM 771 O O . GLY A 1 98 ? 15.707 0.457 -48.947 1.00 45.28 98 GLY A O 1
ATOM 772 N N . GLN A 1 99 ? 15.111 -1.539 -48.130 1.00 42.88 99 GLN A N 1
ATOM 773 C CA . GLN A 1 99 ? 14.319 -1.990 -49.256 1.00 42.88 99 GLN A CA 1
ATOM 774 C C . GLN A 1 99 ? 12.878 -1.965 -48.789 1.00 42.88 99 GLN A C 1
ATOM 776 O O . GLN A 1 99 ? 12.556 -2.393 -47.678 1.00 42.88 99 GLN A O 1
ATOM 781 N N . MET A 1 100 ? 12.032 -1.375 -49.632 1.00 42.12 100 MET A N 1
ATOM 782 C CA . MET A 1 100 ? 10.596 -1.329 -49.414 1.00 42.12 100 MET A CA 1
ATOM 783 C C . MET A 1 100 ? 10.069 -2.722 -49.054 1.00 42.12 100 MET A C 1
ATOM 785 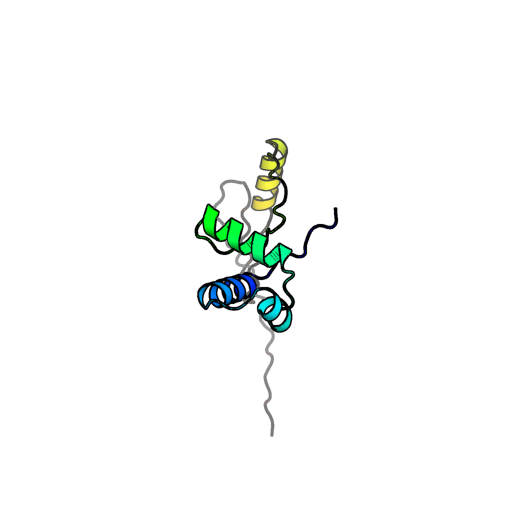O O . MET A 1 100 ? 10.585 -3.704 -49.589 1.00 42.12 100 MET A O 1
ATOM 789 N N . PRO A 1 101 ? 9.048 -2.814 -48.183 1.00 43.91 101 PRO A N 1
ATOM 790 C CA . PRO A 1 101 ? 8.440 -4.090 -47.840 1.00 43.91 101 PRO A CA 1
ATOM 791 C C . PRO A 1 101 ? 8.008 -4.797 -49.126 1.00 43.91 101 PRO A C 1
ATOM 793 O O . PRO A 1 101 ? 7.118 -4.329 -49.840 1.00 43.91 101 PRO A O 1
ATOM 796 N N . THR A 1 102 ? 8.665 -5.909 -49.445 1.00 45.78 102 THR A N 1
ATOM 797 C CA . THR A 1 102 ? 8.236 -6.787 -50.524 1.00 45.78 102 THR A CA 1
ATOM 798 C C . THR A 1 102 ? 7.035 -7.562 -50.011 1.00 45.78 102 THR A C 1
ATOM 800 O O . THR A 1 102 ? 7.144 -8.419 -49.138 1.00 45.78 102 THR A O 1
ATOM 803 N N . MET A 1 103 ? 5.855 -7.216 -50.522 1.00 45.00 103 MET A N 1
ATOM 804 C CA . MET A 1 103 ? 4.688 -8.081 -50.417 1.00 45.00 103 MET A CA 1
ATOM 805 C C . MET A 1 103 ? 4.964 -9.310 -51.284 1.00 45.00 103 MET A C 1
ATOM 807 O O . MET A 1 103 ? 4.700 -9.291 -52.486 1.00 45.00 103 MET A O 1
ATOM 811 N N . ASP A 1 104 ? 5.525 -10.363 -50.696 1.00 45.94 104 ASP A N 1
ATOM 812 C CA . ASP A 1 104 ? 5.591 -11.654 -51.367 1.00 45.94 104 ASP A CA 1
ATOM 813 C C . ASP A 1 104 ? 4.159 -12.177 -51.491 1.00 45.94 104 ASP A C 1
ATOM 815 O O . ASP A 1 104 ? 3.550 -12.654 -50.533 1.00 45.94 104 ASP A O 1
ATOM 819 N N . PHE A 1 105 ? 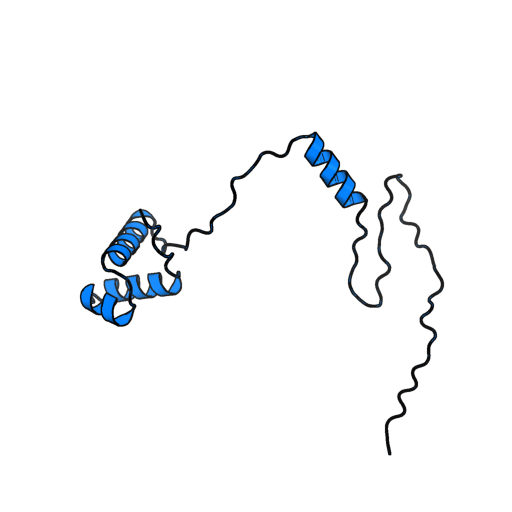3.596 -12.035 -52.690 1.00 43.00 105 PHE A N 1
ATOM 820 C CA . PHE A 1 105 ? 2.307 -12.595 -53.079 1.00 43.00 105 PHE A CA 1
ATOM 821 C C . PHE A 1 105 ? 2.454 -14.123 -53.191 1.00 43.00 105 PHE A C 1
ATOM 823 O O . PHE A 1 105 ? 2.440 -14.706 -54.274 1.00 43.00 105 PHE A O 1
ATOM 830 N N . ALA A 1 106 ? 2.655 -14.791 -52.056 1.00 41.00 106 ALA A N 1
ATOM 831 C CA . ALA A 1 106 ? 2.563 -16.235 -51.972 1.00 41.00 106 ALA A CA 1
ATOM 832 C C . ALA A 1 106 ? 1.087 -16.609 -52.141 1.00 41.00 106 ALA A C 1
ATOM 834 O O . ALA A 1 106 ? 0.239 -16.281 -51.311 1.00 41.00 106 ALA A O 1
ATOM 835 N N . LEU A 1 107 ? 0.781 -17.257 -53.263 1.00 39.22 107 LEU A N 1
ATOM 836 C CA . LEU A 1 107 ? -0.518 -17.849 -53.558 1.00 39.22 107 LEU A CA 1
ATOM 837 C C . LEU A 1 107 ? -1.017 -18.654 -52.346 1.00 39.22 107 LEU A C 1
ATOM 839 O O . LEU A 1 107 ? -0.399 -19.635 -51.939 1.00 39.22 107 LEU A O 1
ATOM 843 N N . ASN A 1 108 ? -2.143 -18.211 -51.786 1.00 39.84 108 ASN A N 1
ATOM 844 C CA . ASN A 1 108 ? -2.867 -18.848 -50.689 1.00 39.84 108 ASN A CA 1
ATOM 845 C C . ASN A 1 108 ? -3.051 -20.363 -50.909 1.00 39.84 108 ASN A C 1
ATOM 847 O O . ASN A 1 108 ? -3.732 -20.742 -51.864 1.00 39.84 108 ASN A O 1
ATOM 851 N N . PRO A 1 109 ? -2.642 -21.234 -49.971 1.00 41.12 109 PRO A N 1
ATOM 852 C CA . PRO A 1 109 ? -3.223 -22.559 -49.826 1.00 41.12 109 PRO A CA 1
ATOM 853 C C . PRO A 1 109 ? -4.399 -22.496 -48.835 1.00 41.12 109 PRO A C 1
ATOM 855 O O . PRO A 1 109 ? -4.428 -23.209 -47.840 1.00 41.12 109 PRO A O 1
ATOM 858 N N . CYS A 1 110 ? -5.384 -21.631 -49.097 1.00 39.31 110 CYS A N 1
ATOM 859 C CA . CYS A 1 110 ? -6.692 -21.670 -48.422 1.00 39.31 110 CYS A CA 1
ATOM 860 C C . CYS A 1 110 ? -7.774 -22.245 -49.349 1.00 39.31 110 CYS A C 1
ATOM 862 O O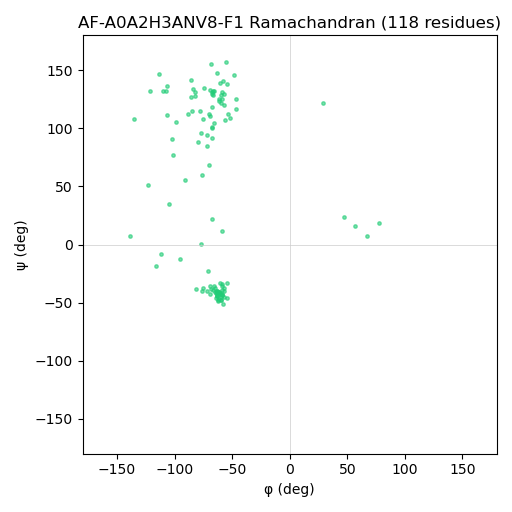 . CYS A 1 110 ? -8.932 -21.841 -49.321 1.00 39.31 110 CYS A O 1
ATOM 864 N N . SER A 1 111 ? -7.396 -23.211 -50.185 1.00 44.28 111 SER A N 1
ATOM 865 C CA . SER A 1 111 ? -8.312 -24.065 -50.935 1.00 44.28 111 SER A CA 1
ATOM 866 C C . SER A 1 111 ? -8.417 -25.430 -50.256 1.00 44.28 111 SER A C 1
ATOM 868 O O . SER A 1 111 ? -7.879 -26.431 -50.716 1.00 44.28 111 SER A O 1
ATOM 870 N N . SER A 1 112 ? -9.165 -25.494 -49.157 1.00 41.66 112 SER A N 1
ATOM 871 C CA . SER A 1 112 ? -9.899 -26.718 -48.842 1.00 41.66 112 SER A CA 1
ATOM 872 C C . SER A 1 112 ? -11.313 -26.359 -48.409 1.00 41.66 112 SER A C 1
ATOM 874 O O . SER A 1 112 ? -11.576 -25.769 -47.366 1.00 41.66 112 SER A O 1
ATOM 876 N N . VAL A 1 113 ? -12.221 -26.678 -49.323 1.00 44.03 113 VAL A N 1
ATOM 877 C CA . VAL A 1 113 ? -13.657 -26.765 -49.124 1.00 44.03 113 VAL A CA 1
ATOM 878 C C . VAL A 1 113 ? -13.908 -27.673 -47.920 1.00 44.03 113 VAL A C 1
ATOM 880 O O . VAL A 1 113 ? -13.723 -28.883 -48.015 1.00 44.03 113 VAL A O 1
ATOM 883 N N . LEU A 1 114 ? -14.352 -27.111 -46.799 1.00 38.38 114 LEU A N 1
ATOM 884 C CA . LEU A 1 114 ? -15.120 -27.867 -45.815 1.00 38.38 114 LEU A CA 1
ATOM 885 C C . LEU A 1 114 ? -16.582 -27.487 -46.004 1.00 38.38 114 LEU A C 1
ATOM 887 O O . LEU A 1 114 ? -17.087 -26.512 -45.452 1.00 38.38 114 LEU A O 1
ATOM 891 N N . ALA A 1 115 ? -17.235 -28.267 -46.864 1.00 37.12 115 ALA A N 1
ATOM 892 C CA . ALA A 1 115 ? -18.677 -28.329 -46.962 1.00 37.12 115 ALA A CA 1
ATOM 893 C C . ALA A 1 115 ? -19.237 -28.692 -45.579 1.00 37.12 115 ALA A C 1
ATOM 895 O O . ALA A 1 115 ? -19.104 -29.822 -45.114 1.00 37.12 115 ALA A O 1
ATOM 896 N N . PHE A 1 116 ? -19.849 -27.718 -44.912 1.00 34.84 116 PHE A N 1
ATOM 897 C CA . PHE A 1 116 ? -20.714 -27.963 -43.767 1.00 34.84 116 PHE A CA 1
ATOM 898 C C . PHE A 1 116 ? -22.009 -28.597 -44.291 1.00 34.84 116 PHE A C 1
ATOM 900 O O . PHE A 1 116 ? -22.930 -27.902 -44.715 1.00 34.84 116 PHE A O 1
ATOM 907 N N . SER A 1 117 ? -22.086 -29.928 -44.298 1.00 35.25 117 SER A N 1
ATOM 908 C CA . SER A 1 117 ? -23.363 -30.630 -44.419 1.00 35.25 117 SER A CA 1
ATOM 909 C C . SER A 1 117 ? -24.074 -30.577 -43.065 1.00 35.25 117 SER A C 1
ATOM 911 O O . SER A 1 117 ? -23.799 -31.382 -42.175 1.00 35.25 117 SER A O 1
ATOM 913 N N . HIS A 1 118 ? -24.972 -29.606 -42.901 1.00 35.50 118 HIS A N 1
ATOM 914 C CA . HIS A 1 118 ? -25.969 -29.621 -41.837 1.00 35.50 118 HIS A CA 1
ATOM 915 C C . HIS A 1 118 ? -27.107 -30.579 -42.222 1.00 35.50 118 HIS A C 1
ATOM 917 O O . HIS A 1 118 ? -27.811 -30.352 -43.199 1.00 35.50 118 HIS A O 1
ATOM 923 N N . SER A 1 119 ? -27.223 -31.652 -41.436 1.00 36.81 119 SER A N 1
ATOM 924 C CA . SER A 1 119 ? -28.455 -32.265 -40.910 1.00 36.81 119 SER A CA 1
ATOM 925 C C . SER A 1 119 ? -29.759 -32.146 -41.717 1.00 36.81 119 SER A C 1
ATOM 927 O O . SER A 1 119 ? -30.322 -31.051 -41.794 1.00 36.81 119 SER A O 1
ATOM 929 N N . SER A 1 120 ? -30.357 -33.290 -42.070 1.00 38.72 120 SER A N 1
ATOM 930 C CA . SER A 1 120 ? -31.593 -33.875 -41.476 1.00 38.72 120 SER A CA 1
ATOM 931 C C . SER A 1 120 ? -32.286 -34.795 -42.474 1.00 38.72 120 SER A C 1
ATOM 933 O O . SER A 1 120 ? -32.570 -34.320 -43.594 1.00 38.72 120 SER A O 1
#

Radius of gyration: 29.28 Å; Cα contacts (8 Å, |Δi|>4): 64; chains: 1; bounding box: 58×46×73 Å